Protein AF-A0A182SYS6-F1 (afdb_monomer_lite)

Sequence (156 aa):
IFLILIVVKFGCSVHIVCEVSAVCDIHDIRTSADFFVHRYMPSTVTIAMYQNLDIGFVNVAFFSTIPSYVTTVDIKNSKHIRWLVIPGQSSVSQLNIAHTGLRRIDVEKNSVLAELFVANSNVAQISPTISNLQATRNIGITNCMIESVDMVYTLR

Foldseek 3Di:
DWDWDWDDDPNFIWIWIDDPPLEIETEDAADLVSLVCLVVRDLSHQEYAYAQHNYQEAEPSSQVSHDLSHAEYHHELHANHAEYEQELDHSHQEYAYENYQYAEYAYDANRNHQYAHAYLYAHQEYDLNVLNVPNYPYHHHYNYNHPDYDNDDDDD

Structure (mmCIF, N/CA/C/O backbone):
data_AF-A0A182SYS6-F1
#
_entry.id   AF-A0A182SYS6-F1
#
loop_
_atom_site.group_PDB
_atom_site.id
_atom_site.type_symbol
_atom_site.label_atom_id
_atom_site.label_alt_id
_atom_site.label_comp_id
_atom_site.label_asym_id
_atom_site.label_entity_id
_atom_site.label_seq_id
_atom_site.pdbx_PDB_ins_code
_atom_site.Cartn_x
_atom_site.Cartn_y
_atom_site.Cartn_z
_atom_site.occupancy
_atom_site.B_iso_or_equiv
_atom_site.auth_seq_id
_atom_site.auth_comp_id
_atom_site.auth_asym_id
_atom_site.auth_atom_id
_atom_site.pdbx_PDB_model_num
ATOM 1 N N . ILE A 1 1 ? 16.350 8.012 -18.496 1.00 52.84 1 ILE A N 1
ATOM 2 C CA . ILE A 1 1 ? 16.078 6.655 -19.028 1.00 52.84 1 ILE A CA 1
ATOM 3 C C . ILE A 1 1 ? 14.653 6.330 -18.617 1.00 52.84 1 ILE A C 1
ATOM 5 O O . ILE A 1 1 ? 14.378 6.423 -17.431 1.00 52.84 1 ILE A O 1
ATOM 9 N N . PHE A 1 2 ? 13.762 6.062 -19.571 1.00 55.78 2 PHE A N 1
ATOM 10 C CA . PHE A 1 2 ? 12.417 5.559 -19.284 1.00 55.78 2 PHE A CA 1
ATOM 11 C C . PHE A 1 2 ? 12.462 4.041 -19.414 1.00 55.78 2 PHE A C 1
ATOM 13 O O . PHE A 1 2 ? 12.928 3.535 -20.436 1.00 55.78 2 PHE A O 1
ATOM 20 N N . LEU A 1 3 ? 12.028 3.325 -18.380 1.00 69.81 3 LEU A N 1
ATOM 21 C CA . LEU A 1 3 ? 11.837 1.883 -18.467 1.00 69.81 3 LEU A CA 1
ATOM 22 C C . LEU A 1 3 ? 10.352 1.637 -18.719 1.00 69.81 3 LEU A C 1
ATOM 24 O O . LEU A 1 3 ? 9.537 1.932 -17.852 1.00 69.81 3 LEU A O 1
ATOM 28 N N . ILE A 1 4 ? 10.019 1.125 -19.902 1.00 74.88 4 ILE A N 1
ATOM 29 C CA . ILE A 1 4 ? 8.669 0.675 -20.245 1.00 74.88 4 ILE A CA 1
ATOM 30 C C . ILE A 1 4 ? 8.739 -0.832 -20.427 1.00 74.88 4 ILE A C 1
ATOM 32 O O . ILE A 1 4 ? 9.515 -1.325 -21.249 1.00 74.88 4 ILE A O 1
ATOM 36 N N . LEU A 1 5 ? 7.934 -1.563 -19.664 1.00 75.94 5 LEU A N 1
ATOM 37 C CA . LEU A 1 5 ? 7.845 -3.011 -19.772 1.00 75.94 5 LEU A CA 1
ATOM 38 C C . LEU A 1 5 ? 6.375 -3.417 -19.885 1.00 75.94 5 LEU A C 1
ATOM 40 O O . LEU A 1 5 ? 5.573 -3.171 -18.985 1.00 75.94 5 LEU A O 1
ATOM 44 N N . ILE A 1 6 ? 6.036 -4.041 -21.013 1.00 75.12 6 ILE A N 1
ATOM 45 C CA . ILE A 1 6 ? 4.725 -4.638 -21.271 1.00 75.12 6 ILE A CA 1
ATOM 46 C C . ILE A 1 6 ? 4.916 -6.148 -21.240 1.00 75.12 6 ILE A C 1
ATOM 48 O O . ILE A 1 6 ? 5.658 -6.698 -22.056 1.00 75.12 6 ILE A O 1
ATOM 52 N N . VAL A 1 7 ? 4.246 -6.828 -20.312 1.00 70.19 7 VAL A N 1
ATOM 53 C CA . VAL A 1 7 ? 4.244 -8.294 -20.267 1.00 70.19 7 VAL A CA 1
ATOM 54 C C . VAL A 1 7 ? 2.855 -8.789 -20.613 1.00 70.19 7 VAL A C 1
ATOM 56 O O . VAL A 1 7 ? 1.901 -8.491 -19.903 1.00 70.19 7 VAL A O 1
ATOM 59 N N . VAL A 1 8 ? 2.750 -9.573 -21.686 1.00 65.12 8 VAL A N 1
ATOM 60 C CA . VAL A 1 8 ? 1.493 -10.183 -22.130 1.00 65.12 8 VAL A CA 1
ATOM 61 C C . VAL A 1 8 ? 1.424 -11.622 -21.629 1.00 65.12 8 VAL A C 1
ATOM 63 O O . VAL A 1 8 ? 2.298 -12.436 -21.928 1.00 65.12 8 VAL A O 1
ATOM 66 N N . LYS A 1 9 ? 0.365 -11.954 -20.890 1.00 56.00 9 LYS A N 1
ATOM 67 C CA . LYS A 1 9 ? 0.091 -13.304 -20.397 1.00 56.00 9 LYS A CA 1
ATOM 68 C C . LYS A 1 9 ? -1.397 -13.618 -20.593 1.00 56.00 9 LYS A C 1
ATOM 70 O O . LYS A 1 9 ? -2.255 -12.924 -20.062 1.00 56.00 9 LYS A O 1
ATOM 75 N N . PHE A 1 10 ? -1.708 -14.649 -21.385 1.00 55.75 10 PHE A N 1
ATOM 76 C CA . PHE A 1 10 ? -3.081 -15.137 -21.629 1.00 55.75 10 PHE A CA 1
ATOM 77 C C . PHE A 1 10 ? -4.108 -14.043 -22.006 1.00 55.75 10 PHE A C 1
ATOM 79 O O . PHE A 1 10 ? -5.211 -14.003 -21.469 1.00 55.75 10 PHE A O 1
ATOM 86 N N . GLY A 1 11 ? -3.745 -13.131 -22.915 1.00 59.62 11 GLY A N 1
ATOM 87 C CA . GLY A 1 11 ? -4.649 -12.073 -23.396 1.00 59.62 11 GLY A CA 1
ATOM 88 C C . GLY A 1 11 ? -4.835 -10.885 -22.442 1.00 59.62 11 GLY A C 1
ATOM 89 O O . GLY A 1 11 ? -5.606 -9.980 -22.745 1.00 59.62 11 GLY A O 1
ATOM 90 N N . CYS A 1 12 ? -4.114 -10.859 -21.320 1.00 66.06 12 CYS A N 1
ATOM 91 C CA . CYS A 1 12 ? -4.024 -9.720 -20.410 1.00 66.06 12 CYS A CA 1
ATOM 92 C C . CYS A 1 12 ? -2.583 -9.204 -20.406 1.00 66.06 12 CYS A C 1
ATOM 94 O O . CYS A 1 12 ? -1.644 -9.998 -20.503 1.00 66.06 12 CYS A O 1
ATOM 96 N N . SER A 1 13 ? -2.390 -7.891 -20.301 1.00 82.19 13 SER A N 1
ATOM 97 C CA . SER A 1 13 ? -1.058 -7.303 -20.171 1.00 82.19 13 SER A CA 1
ATOM 98 C C . SER A 1 13 ? -0.941 -6.523 -18.880 1.00 82.19 13 SER A C 1
ATOM 100 O O . SER A 1 13 ? -1.797 -5.690 -18.608 1.00 82.19 13 SER A O 1
ATOM 102 N N . VAL A 1 14 ? 0.134 -6.768 -18.136 1.00 90.44 14 VAL A N 1
ATOM 103 C CA . VAL A 1 14 ? 0.561 -5.894 -17.041 1.00 90.44 14 VAL A CA 1
ATOM 104 C C . VAL A 1 14 ? 1.596 -4.945 -17.616 1.00 90.44 14 VAL A C 1
ATOM 106 O O . VAL A 1 14 ? 2.479 -5.359 -18.378 1.00 90.44 14 VAL A O 1
ATOM 109 N N . HIS A 1 15 ? 1.476 -3.674 -17.267 1.00 90.62 15 HIS A N 1
ATOM 110 C CA . HIS A 1 15 ? 2.328 -2.622 -17.792 1.00 90.62 15 HIS A CA 1
ATOM 111 C C . HIS A 1 15 ? 2.961 -1.846 -16.644 1.00 90.62 15 HIS A C 1
AT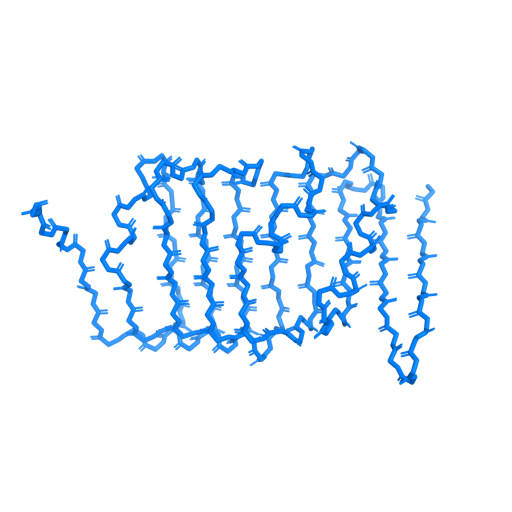OM 113 O O . HIS A 1 15 ? 2.272 -1.470 -15.701 1.00 90.62 15 HIS A O 1
ATOM 119 N N . ILE A 1 16 ? 4.271 -1.625 -16.719 1.00 93.81 16 ILE A N 1
ATOM 120 C CA . ILE A 1 16 ? 5.006 -0.784 -15.775 1.00 93.81 16 ILE A CA 1
ATOM 121 C C . ILE A 1 16 ? 5.825 0.255 -16.535 1.00 93.81 16 ILE A C 1
ATOM 123 O O . ILE A 1 16 ? 6.545 -0.077 -17.483 1.00 93.81 16 ILE A O 1
ATOM 127 N N . VAL A 1 17 ? 5.714 1.506 -16.096 1.00 93.75 17 VAL A N 1
ATOM 128 C CA . VAL A 1 17 ? 6.500 2.642 -16.580 1.00 93.75 17 VAL A CA 1
ATOM 129 C C . VAL A 1 17 ? 7.165 3.286 -15.389 1.00 93.75 17 VAL A C 1
ATOM 131 O O . VAL A 1 17 ? 6.484 3.726 -14.474 1.00 93.75 17 VAL A O 1
ATOM 134 N N . CYS A 1 18 ? 8.489 3.352 -15.401 1.00 93.19 18 CYS A N 1
ATOM 135 C CA . CYS A 1 18 ? 9.233 4.063 -14.373 1.00 93.19 18 CYS A CA 1
ATOM 136 C C . CYS A 1 18 ? 9.872 5.311 -14.971 1.00 93.19 18 CYS A C 1
ATOM 138 O O . CYS A 1 18 ? 10.621 5.241 -15.955 1.00 93.19 18 CYS A O 1
ATOM 140 N N . GLU A 1 19 ? 9.558 6.448 -14.364 1.00 83.69 19 GLU A N 1
ATOM 141 C CA . GLU A 1 19 ? 10.059 7.754 -14.751 1.00 83.69 19 GLU A CA 1
ATOM 142 C C . GLU A 1 19 ? 11.308 8.134 -13.950 1.00 83.69 19 GLU A C 1
ATOM 144 O O . GLU A 1 19 ? 11.640 7.560 -12.912 1.00 83.69 19 GLU A O 1
ATOM 149 N N . VAL A 1 20 ? 12.003 9.172 -14.414 1.00 74.94 20 VAL A N 1
ATOM 150 C CA . VAL A 1 20 ? 13.174 9.731 -13.717 1.00 74.94 20 VAL A CA 1
ATOM 151 C C . VAL A 1 20 ? 12.790 10.417 -12.392 1.00 74.94 20 VAL A C 1
ATOM 153 O O . VAL A 1 20 ? 13.657 10.701 -11.573 1.00 74.94 20 VAL A O 1
ATOM 156 N N . SER A 1 21 ? 11.498 10.663 -12.170 1.00 76.50 21 SER A N 1
ATOM 157 C CA . SER A 1 21 ? 10.899 11.364 -11.027 1.00 76.50 21 SER A CA 1
ATOM 158 C C . SER A 1 21 ? 10.738 10.505 -9.759 1.00 76.50 21 SER A C 1
ATOM 160 O O . SER A 1 21 ? 10.030 10.911 -8.844 1.00 76.50 21 SER A O 1
ATOM 162 N N . ALA A 1 22 ? 11.402 9.343 -9.677 1.00 90.88 22 ALA A N 1
ATOM 163 C CA . ALA A 1 22 ? 11.272 8.366 -8.582 1.00 90.88 22 ALA A CA 1
ATOM 164 C C . ALA A 1 22 ? 9.874 7.722 -8.460 1.00 90.88 22 ALA A C 1
ATOM 166 O O . ALA A 1 22 ? 9.520 7.181 -7.409 1.00 90.88 22 ALA A O 1
ATOM 167 N N . VAL A 1 23 ? 9.106 7.732 -9.552 1.00 94.88 23 VAL A N 1
ATOM 168 C CA . VAL A 1 23 ? 7.766 7.144 -9.644 1.00 94.88 23 VAL A CA 1
ATOM 169 C C . VAL A 1 23 ? 7.776 5.970 -10.619 1.00 94.88 23 VAL A C 1
ATOM 171 O O . VAL A 1 23 ? 8.384 6.052 -11.689 1.00 94.88 23 VAL A O 1
ATOM 174 N N . CYS A 1 24 ? 7.080 4.891 -10.264 1.00 96.75 24 CYS A N 1
ATOM 175 C CA . CYS A 1 24 ? 6.638 3.891 -11.231 1.00 96.75 24 CYS A CA 1
ATOM 176 C C . CYS A 1 24 ? 5.115 3.834 -11.277 1.00 96.75 24 CYS A C 1
ATOM 178 O O . CYS A 1 24 ? 4.482 3.595 -10.249 1.00 96.75 24 CYS A O 1
ATOM 180 N N . ASP A 1 25 ? 4.552 3.963 -12.471 1.00 96.12 25 ASP A N 1
ATOM 181 C CA . ASP A 1 25 ? 3.157 3.672 -12.768 1.00 96.12 25 ASP A CA 1
ATOM 182 C C . ASP A 1 25 ? 3.014 2.201 -13.165 1.00 96.12 25 ASP A C 1
ATOM 184 O O . ASP A 1 25 ? 3.684 1.715 -14.078 1.00 96.12 25 ASP A O 1
ATOM 188 N N . ILE A 1 26 ? 2.144 1.477 -12.465 1.00 96.50 26 ILE A N 1
ATOM 189 C CA . ILE A 1 26 ? 1.875 0.053 -12.651 1.00 96.50 26 ILE A CA 1
ATOM 190 C C . ILE A 1 26 ? 0.398 -0.124 -12.973 1.00 96.50 26 ILE A C 1
ATOM 192 O O . ILE A 1 26 ? -0.471 0.245 -12.189 1.00 96.50 26 ILE A O 1
ATOM 196 N N . HIS A 1 27 ? 0.107 -0.721 -14.119 1.00 96.25 27 HIS A N 1
ATOM 197 C CA . HIS A 1 27 ? -1.240 -0.879 -14.641 1.00 96.25 27 HIS A CA 1
ATOM 198 C C . HIS A 1 27 ? -1.636 -2.349 -14.735 1.00 96.25 27 HIS A C 1
ATOM 200 O O . HIS A 1 27 ? -0.819 -3.206 -15.083 1.00 96.25 27 HIS A O 1
ATOM 206 N N . ASP A 1 28 ? -2.923 -2.603 -14.497 1.00 95.25 28 ASP A N 1
ATOM 207 C CA . ASP A 1 28 ? -3.614 -3.832 -14.896 1.00 95.25 28 ASP A CA 1
ATOM 208 C C . ASP A 1 28 ? -3.100 -5.118 -14.220 1.00 95.25 28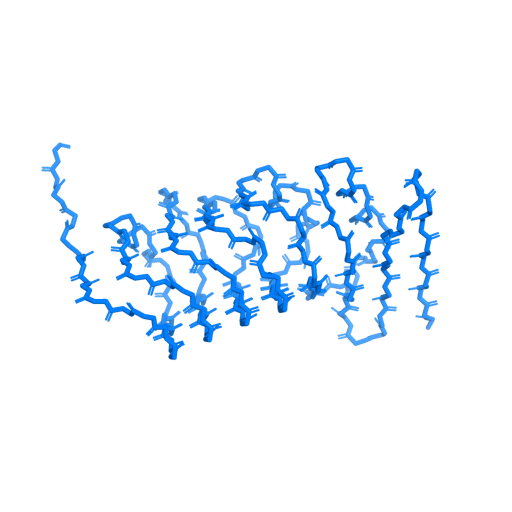 ASP A C 1
ATOM 210 O O . ASP A 1 28 ? -3.207 -6.207 -14.786 1.00 95.25 28 ASP A O 1
ATOM 214 N N . ILE A 1 29 ? -2.576 -5.021 -12.992 1.00 93.81 29 ILE A N 1
ATOM 215 C CA . ILE A 1 29 ? -2.320 -6.193 -12.137 1.00 93.81 29 ILE A CA 1
ATOM 216 C C . ILE A 1 29 ? -3.661 -6.857 -11.797 1.00 93.81 29 ILE A C 1
ATOM 218 O O . ILE A 1 29 ? -4.552 -6.198 -11.260 1.00 93.81 29 ILE A O 1
ATOM 222 N N . ARG A 1 30 ? -3.794 -8.167 -12.047 1.00 92.94 30 ARG A N 1
ATOM 223 C CA . ARG A 1 30 ? -5.051 -8.916 -11.828 1.00 92.94 30 ARG A CA 1
ATOM 224 C C . ARG A 1 30 ? -4.913 -10.094 -10.881 1.00 92.94 30 ARG A C 1
ATOM 226 O O . ARG A 1 30 ? -5.892 -10.598 -10.342 1.00 92.94 30 ARG A O 1
ATOM 233 N N . THR A 1 31 ? -3.697 -10.590 -10.703 1.00 92.44 31 THR A N 1
ATOM 234 C CA . THR A 1 31 ? -3.417 -11.743 -9.849 1.00 92.44 31 THR A CA 1
ATOM 235 C C . THR A 1 31 ? -2.111 -11.539 -9.098 1.00 92.44 31 THR A C 1
ATOM 237 O O . THR A 1 31 ? -1.260 -10.752 -9.503 1.00 92.44 31 THR A O 1
ATOM 240 N N . SER A 1 32 ? -1.892 -12.301 -8.028 1.00 91.81 32 SER A N 1
ATOM 241 C CA . SER A 1 32 ? -0.598 -12.296 -7.334 1.00 91.81 32 SER A CA 1
ATOM 242 C C . SER A 1 32 ? 0.565 -12.748 -8.223 1.00 91.81 32 SER A C 1
ATOM 244 O O . SER A 1 32 ? 1.710 -12.377 -7.974 1.00 91.81 32 SER A O 1
ATOM 246 N N . ALA A 1 33 ? 0.287 -13.502 -9.293 1.00 91.25 33 ALA A N 1
ATOM 247 C CA . ALA A 1 33 ? 1.295 -13.883 -10.272 1.00 91.25 33 ALA A CA 1
ATOM 248 C C . ALA A 1 33 ? 1.849 -12.684 -11.052 1.00 91.25 33 ALA A C 1
ATOM 250 O O . ALA A 1 33 ? 2.916 -12.832 -11.638 1.00 91.25 33 ALA A O 1
ATOM 251 N N . ASP A 1 34 ? 1.161 -11.537 -11.047 1.00 93.38 34 ASP A N 1
ATOM 252 C CA . ASP A 1 34 ? 1.567 -10.300 -11.719 1.00 93.38 34 ASP A CA 1
ATOM 253 C C . ASP A 1 34 ? 2.518 -9.447 -10.869 1.00 93.38 34 ASP A C 1
ATOM 255 O O . ASP A 1 34 ? 3.216 -8.587 -11.399 1.00 93.38 34 ASP A O 1
ATOM 259 N N . PHE A 1 35 ? 2.643 -9.729 -9.566 1.00 93.38 35 PHE A N 1
ATOM 260 C CA . PHE A 1 35 ? 3.531 -8.989 -8.655 1.00 93.38 35 PHE A CA 1
ATOM 261 C C . PHE A 1 35 ? 5.019 -9.132 -9.013 1.00 93.38 35 PHE A C 1
ATOM 263 O O . PHE A 1 35 ? 5.861 -8.396 -8.502 1.00 93.38 35 PHE A O 1
ATOM 270 N N . PHE A 1 36 ? 5.366 -10.036 -9.939 1.00 91.25 36 PHE A N 1
ATOM 271 C CA . PHE A 1 36 ? 6.715 -10.123 -10.497 1.00 91.25 36 PHE A CA 1
ATOM 272 C C . PHE A 1 36 ? 7.191 -8.795 -11.102 1.00 91.25 36 PHE A C 1
ATOM 274 O O . PHE A 1 36 ? 8.400 -8.602 -11.198 1.00 91.25 36 PHE A O 1
ATOM 281 N N . VAL A 1 37 ? 6.289 -7.889 -11.507 1.00 92.88 37 VAL A N 1
ATOM 282 C CA . VAL A 1 37 ? 6.672 -6.595 -12.092 1.00 92.88 37 VAL A CA 1
ATOM 283 C C . VAL A 1 37 ? 7.487 -5.718 -11.142 1.00 92.88 37 VAL A C 1
ATOM 285 O O . VAL A 1 37 ? 8.316 -4.934 -11.598 1.00 92.88 37 VAL A O 1
ATOM 288 N N . HIS A 1 38 ? 7.349 -5.911 -9.828 1.00 94.06 38 HIS A N 1
ATOM 289 C CA . HIS A 1 38 ? 8.099 -5.164 -8.817 1.00 94.06 38 HIS A CA 1
ATOM 290 C C . HIS A 1 38 ? 9.616 -5.384 -8.909 1.00 94.06 38 HIS A C 1
ATOM 292 O O . HIS A 1 38 ? 10.388 -4.504 -8.542 1.00 94.06 38 HIS A O 1
ATOM 298 N N . ARG A 1 39 ? 10.071 -6.509 -9.483 1.00 93.06 39 ARG A N 1
ATOM 299 C CA . ARG A 1 39 ? 11.507 -6.774 -9.698 1.00 93.06 39 ARG A CA 1
ATOM 300 C C . ARG A 1 39 ? 12.157 -5.849 -10.730 1.00 93.06 39 ARG A C 1
ATOM 302 O O . ARG A 1 39 ? 13.378 -5.830 -10.834 1.00 93.06 39 ARG A O 1
ATOM 309 N N . TYR A 1 40 ? 11.350 -5.143 -11.522 1.00 92.19 40 TYR A N 1
ATOM 310 C CA . TYR A 1 40 ? 11.824 -4.200 -12.533 1.00 92.19 40 TYR A CA 1
ATOM 311 C C . TYR A 1 40 ? 11.827 -2.753 -12.042 1.00 92.19 40 TYR A C 1
ATOM 313 O O . TYR A 1 40 ? 12.267 -1.879 -12.784 1.00 92.19 40 TYR A O 1
ATOM 321 N N . MET A 1 41 ? 11.362 -2.492 -10.817 1.00 93.38 41 MET A N 1
ATOM 322 C CA . MET A 1 41 ? 11.450 -1.167 -10.211 1.00 93.38 41 MET A CA 1
ATOM 323 C C . MET A 1 41 ? 12.926 -0.821 -9.965 1.00 93.38 41 MET A C 1
ATOM 325 O O . MET A 1 41 ? 13.644 -1.597 -9.327 1.00 93.38 41 MET A O 1
ATOM 329 N N . PRO A 1 42 ? 13.420 0.319 -10.473 1.00 93.19 42 PRO A N 1
ATOM 330 C CA . PRO A 1 42 ? 14.739 0.813 -10.103 1.00 93.19 42 PRO A CA 1
ATOM 331 C C . PRO A 1 42 ? 14.801 1.167 -8.613 1.00 93.19 42 PRO A C 1
ATOM 333 O O . PRO A 1 42 ? 13.841 1.687 -8.053 1.00 93.19 42 PRO A O 1
ATOM 336 N N . SER A 1 43 ? 15.967 0.998 -7.984 1.00 93.69 43 SER A N 1
ATOM 337 C CA . SER A 1 43 ? 16.180 1.349 -6.567 1.00 93.69 43 SER A CA 1
ATOM 338 C C . SER A 1 43 ? 16.068 2.845 -6.253 1.00 93.69 43 SER A C 1
ATOM 340 O O . SER A 1 43 ? 16.127 3.235 -5.093 1.00 93.69 43 SER A O 1
ATOM 342 N N . THR A 1 44 ? 15.962 3.691 -7.278 1.00 92.75 44 THR A N 1
ATOM 343 C CA . THR A 1 44 ? 15.734 5.135 -7.150 1.00 92.75 44 THR A CA 1
ATOM 344 C C . THR A 1 44 ? 14.260 5.492 -6.973 1.00 92.75 44 THR A C 1
ATOM 346 O O . THR A 1 44 ? 13.952 6.653 -6.735 1.00 92.75 44 THR A O 1
ATOM 349 N N . VAL A 1 45 ? 13.347 4.535 -7.148 1.00 95.00 45 VAL A N 1
ATOM 350 C CA . VAL A 1 45 ? 11.901 4.743 -7.019 1.00 95.00 45 VAL A CA 1
ATOM 351 C C . VAL A 1 45 ? 11.527 4.811 -5.551 1.00 95.00 45 VAL A C 1
ATOM 353 O O . VAL A 1 45 ? 11.960 3.982 -4.764 1.00 95.00 45 VAL A O 1
ATOM 356 N N . THR A 1 46 ? 10.677 5.758 -5.187 1.00 96.69 46 THR A N 1
ATOM 357 C CA . THR A 1 46 ? 10.115 5.864 -3.834 1.00 96.69 46 THR A CA 1
ATOM 358 C C . THR A 1 46 ? 8.591 5.791 -3.839 1.00 96.69 46 THR A C 1
ATOM 360 O O . THR A 1 46 ? 7.993 5.522 -2.796 1.00 96.69 46 THR A O 1
ATOM 363 N N . ILE A 1 47 ? 7.967 5.967 -5.011 1.00 97.50 47 ILE A N 1
ATOM 364 C CA . ILE A 1 47 ? 6.517 6.003 -5.196 1.00 97.50 47 ILE A CA 1
ATOM 365 C C . ILE A 1 47 ? 6.089 4.927 -6.200 1.00 97.50 47 ILE A C 1
ATOM 367 O O . ILE A 1 47 ? 6.530 4.923 -7.350 1.00 97.50 47 ILE A O 1
ATOM 371 N N . ALA A 1 48 ? 5.191 4.039 -5.779 1.00 97.75 48 ALA A N 1
ATOM 372 C CA . ALA A 1 48 ? 4.532 3.076 -6.658 1.00 97.75 48 ALA A CA 1
ATOM 373 C C . ALA A 1 48 ? 3.062 3.469 -6.863 1.00 97.75 48 ALA A C 1
ATOM 375 O O . ALA A 1 48 ? 2.278 3.478 -5.913 1.00 97.75 48 ALA A O 1
ATOM 376 N N . MET A 1 49 ? 2.695 3.789 -8.104 1.00 97.88 49 MET A N 1
ATOM 377 C CA . MET A 1 49 ? 1.355 4.204 -8.511 1.00 97.88 49 MET A CA 1
ATOM 378 C C . MET A 1 49 ? 0.631 3.067 -9.234 1.00 97.88 49 MET A C 1
ATOM 380 O O . MET A 1 49 ? 0.849 2.815 -10.411 1.00 97.88 49 MET A O 1
ATOM 384 N N . TYR A 1 50 ? -0.266 2.382 -8.537 1.00 98.12 50 TYR A N 1
ATOM 385 C CA . TYR A 1 50 ? -1.092 1.314 -9.084 1.00 98.12 50 TYR A CA 1
ATOM 386 C C . TYR A 1 50 ? -2.373 1.872 -9.704 1.00 98.12 50 TYR A C 1
ATOM 388 O O . TYR A 1 50 ? -3.142 2.583 -9.053 1.00 98.12 50 TYR A O 1
ATOM 396 N N . GLN A 1 51 ? -2.633 1.501 -10.951 1.00 97.75 51 GLN A N 1
ATOM 397 C CA . GLN A 1 51 ? -3.805 1.879 -11.731 1.00 97.75 51 GLN A CA 1
ATOM 398 C C . GLN A 1 51 ? -4.543 0.626 -12.192 1.00 97.75 51 GLN A C 1
ATOM 400 O O . GLN A 1 51 ? -3.931 -0.331 -12.665 1.00 97.75 51 GLN A O 1
ATOM 405 N N . ASN A 1 52 ? -5.873 0.647 -12.085 1.00 96.19 52 ASN A N 1
ATOM 406 C CA . ASN A 1 52 ? -6.724 -0.476 -12.484 1.00 96.19 52 ASN A CA 1
ATOM 407 C C . ASN A 1 52 ? -6.290 -1.817 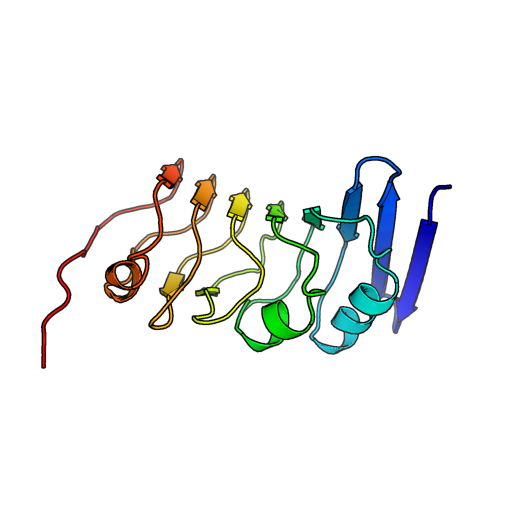-11.854 1.00 96.19 52 ASN A C 1
ATOM 409 O O . ASN A 1 52 ? -6.181 -2.841 -12.526 1.00 96.19 52 ASN A O 1
ATOM 413 N N . LEU A 1 53 ? -6.012 -1.800 -10.548 1.00 95.69 53 LEU A N 1
ATOM 414 C CA . LEU A 1 53 ? -5.706 -3.003 -9.790 1.00 95.69 53 LEU A CA 1
ATOM 415 C C . LEU A 1 53 ? -6.974 -3.865 -9.688 1.00 95.69 53 LEU A C 1
ATOM 417 O O . LEU A 1 53 ? -7.951 -3.505 -9.021 1.00 95.69 53 LEU A O 1
ATOM 421 N N . ASP A 1 54 ? -6.948 -5.009 -10.362 1.00 94.44 54 ASP A N 1
ATOM 422 C CA . ASP A 1 54 ? -8.063 -5.942 -10.507 1.00 94.44 54 ASP A CA 1
ATOM 423 C C . ASP A 1 54 ? -7.929 -7.119 -9.527 1.00 94.44 54 ASP A C 1
ATOM 425 O O . ASP A 1 54 ? -7.995 -8.291 -9.891 1.00 94.44 54 ASP A O 1
ATOM 429 N N . ILE A 1 55 ? -7.686 -6.799 -8.252 1.00 94.25 55 ILE A N 1
ATOM 430 C CA . ILE A 1 55 ? -7.702 -7.773 -7.154 1.00 94.25 55 ILE A CA 1
ATOM 431 C C . ILE A 1 55 ? -8.709 -7.335 -6.096 1.00 94.25 55 ILE A C 1
ATOM 433 O O . ILE A 1 55 ? -8.772 -6.168 -5.714 1.00 94.25 55 ILE A O 1
ATOM 437 N N . GLY A 1 56 ? -9.504 -8.281 -5.595 1.00 96.25 56 GLY A N 1
ATOM 438 C CA . GLY A 1 56 ? -10.526 -7.995 -4.582 1.00 96.25 56 GLY A CA 1
ATOM 439 C C . GLY A 1 56 ? -9.960 -7.704 -3.190 1.00 96.25 56 GLY A C 1
ATOM 440 O O . GLY A 1 56 ? -10.572 -6.963 -2.414 1.00 96.25 56 GLY A O 1
ATOM 441 N N . PHE A 1 57 ? -8.796 -8.279 -2.884 1.00 96.62 57 PHE A N 1
ATOM 442 C CA . PHE A 1 57 ? -8.177 -8.252 -1.565 1.00 96.62 57 PHE A CA 1
ATOM 443 C C . PHE A 1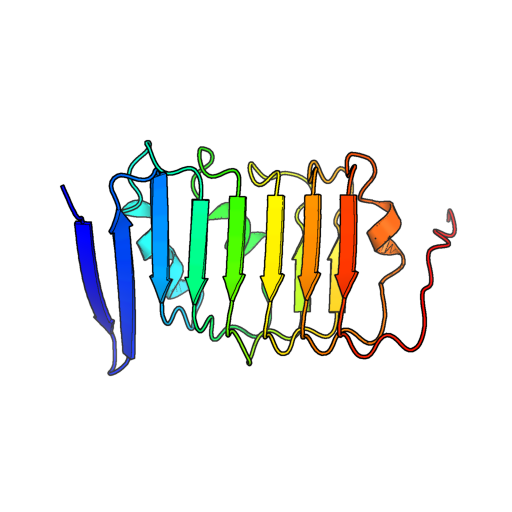 57 ? -6.708 -7.833 -1.665 1.00 96.62 57 PHE A C 1
ATOM 445 O O . PHE A 1 57 ? -5.886 -8.562 -2.217 1.00 96.62 57 PHE A O 1
ATOM 452 N N . VAL A 1 58 ? -6.395 -6.657 -1.121 1.00 97.00 58 VAL A N 1
ATOM 453 C CA . VAL A 1 58 ? -5.033 -6.125 -0.997 1.00 97.00 58 VAL A CA 1
ATOM 454 C C . VAL A 1 58 ? -4.569 -6.379 0.433 1.00 97.00 58 VAL A C 1
ATOM 456 O O . VAL A 1 58 ? -5.208 -5.920 1.377 1.00 97.00 58 VAL A O 1
ATOM 459 N N . ASN A 1 59 ? -3.492 -7.136 0.619 1.00 95.38 59 ASN A N 1
ATOM 460 C CA . ASN A 1 59 ? -3.073 -7.606 1.940 1.00 95.38 59 ASN A CA 1
ATOM 461 C C . ASN A 1 59 ? -1.549 -7.642 2.092 1.00 95.38 59 ASN A C 1
ATOM 463 O O . ASN A 1 59 ? -0.812 -7.215 1.205 1.00 95.38 59 ASN A O 1
ATOM 467 N N . VAL A 1 60 ? -1.075 -8.213 3.200 1.00 94.38 60 VAL A N 1
ATOM 468 C CA . VAL A 1 60 ? 0.354 -8.369 3.506 1.00 94.38 60 VAL A CA 1
ATOM 469 C C . VAL A 1 60 ? 1.140 -8.995 2.352 1.00 94.38 60 VAL A C 1
ATOM 471 O O . VAL A 1 60 ? 2.229 -8.520 2.056 1.00 94.38 60 VAL A O 1
ATOM 474 N N . ALA A 1 61 ? 0.588 -9.996 1.655 1.00 94.31 61 ALA A N 1
ATOM 475 C CA . ALA A 1 61 ? 1.272 -10.647 0.537 1.00 94.31 61 ALA A CA 1
ATOM 476 C C . ALA A 1 61 ? 1.469 -9.710 -0.665 1.00 94.31 61 ALA A C 1
ATOM 478 O O . ALA A 1 61 ? 2.450 -9.844 -1.388 1.00 94.31 61 ALA A O 1
ATOM 479 N N . PHE A 1 62 ? 0.565 -8.750 -0.881 1.00 95.94 62 PHE A N 1
ATOM 480 C CA . PHE A 1 62 ? 0.782 -7.683 -1.857 1.00 95.94 62 PHE A CA 1
ATOM 481 C C . PHE A 1 62 ? 1.920 -6.766 -1.390 1.00 95.94 62 PHE A C 1
ATOM 483 O O . PHE A 1 62 ? 2.919 -6.621 -2.094 1.00 95.94 62 PHE A O 1
ATOM 490 N N . PHE A 1 63 ? 1.823 -6.224 -0.173 1.00 96.50 63 PHE A N 1
ATOM 491 C CA . PHE A 1 63 ? 2.813 -5.278 0.353 1.00 96.50 63 PHE A CA 1
ATOM 492 C C . PHE A 1 63 ? 4.218 -5.875 0.491 1.00 96.50 63 PHE A C 1
ATOM 494 O O . PHE A 1 63 ? 5.194 -5.172 0.256 1.00 96.50 63 PHE A O 1
ATOM 501 N N . SER A 1 64 ? 4.346 -7.167 0.803 1.00 95.06 64 SER A N 1
ATOM 502 C CA . SER A 1 64 ? 5.642 -7.845 0.939 1.00 95.06 64 SER A CA 1
ATOM 503 C C . SER A 1 64 ? 6.397 -7.997 -0.381 1.00 95.06 64 SER A C 1
ATOM 505 O O . SER A 1 64 ? 7.582 -8.313 -0.374 1.00 95.06 64 SER A O 1
ATOM 507 N N . THR A 1 65 ? 5.717 -7.828 -1.519 1.00 95.88 65 THR A N 1
ATOM 508 C CA . THR A 1 65 ? 6.368 -7.851 -2.838 1.00 95.88 65 THR A CA 1
ATOM 509 C C . THR A 1 65 ? 6.864 -6.482 -3.281 1.00 95.88 65 THR A C 1
ATOM 511 O O . THR A 1 65 ? 7.599 -6.403 -4.264 1.00 95.88 65 THR A O 1
ATOM 514 N N . ILE A 1 66 ? 6.465 -5.414 -2.586 1.00 96.31 66 ILE A N 1
ATOM 515 C CA . ILE A 1 66 ? 6.898 -4.055 -2.892 1.00 96.31 66 ILE A CA 1
ATOM 516 C C . ILE A 1 66 ? 8.332 -3.888 -2.371 1.00 96.31 66 ILE A C 1
ATOM 518 O O . ILE A 1 66 ? 8.602 -4.245 -1.220 1.00 96.31 66 ILE A O 1
ATOM 522 N N . PRO A 1 67 ? 9.273 -3.366 -3.179 1.00 96.19 67 PRO A N 1
ATOM 523 C CA . PRO A 1 67 ? 10.646 -3.192 -2.734 1.00 96.19 67 PRO A CA 1
ATOM 524 C C . PRO A 1 67 ? 10.741 -2.252 -1.529 1.00 96.19 67 PRO A C 1
ATOM 526 O O . PRO A 1 67 ? 10.065 -1.228 -1.473 1.00 96.19 67 PRO A O 1
ATOM 529 N N . SER A 1 68 ? 11.640 -2.556 -0.593 1.00 96.12 68 SER A N 1
ATOM 530 C CA . SER A 1 68 ? 11.744 -1.848 0.692 1.00 96.12 68 SER A CA 1
ATOM 531 C C . SER A 1 68 ? 12.162 -0.376 0.594 1.00 96.12 68 SER A C 1
ATOM 533 O O . SER A 1 68 ? 12.095 0.341 1.586 1.00 96.12 68 SER A O 1
ATOM 535 N N . TYR A 1 69 ? 12.648 0.070 -0.565 1.00 95.75 69 TYR A N 1
ATOM 536 C CA . TYR A 1 69 ? 12.973 1.475 -0.828 1.00 95.75 69 TYR A CA 1
ATOM 537 C C . TYR A 1 69 ? 11.747 2.303 -1.259 1.00 95.75 69 TYR A C 1
ATOM 539 O O . TYR A 1 69 ? 11.816 3.529 -1.274 1.00 95.75 69 TYR A O 1
ATOM 547 N N . VAL A 1 70 ? 10.619 1.655 -1.577 1.00 97.38 70 VAL A N 1
ATOM 548 C CA . VAL A 1 70 ? 9.346 2.328 -1.852 1.00 97.38 70 VAL A CA 1
ATOM 549 C C . VAL A 1 70 ? 8.666 2.656 -0.527 1.00 97.38 70 VAL A C 1
ATOM 551 O O . VAL A 1 70 ? 8.396 1.770 0.290 1.00 97.38 70 VAL A O 1
ATOM 554 N N . THR A 1 71 ? 8.376 3.939 -0.334 1.00 97.38 71 THR A N 1
ATOM 555 C CA . THR A 1 71 ? 7.784 4.487 0.893 1.00 97.38 71 THR A CA 1
ATOM 556 C C . THR A 1 71 ? 6.354 4.970 0.685 1.00 97.38 71 THR A C 1
ATOM 558 O O . THR A 1 71 ? 5.591 5.047 1.648 1.00 97.38 71 THR A O 1
ATOM 561 N N . THR A 1 72 ? 5.971 5.263 -0.560 1.00 98.06 72 THR A N 1
ATOM 562 C CA . THR A 1 72 ? 4.636 5.752 -0.911 1.00 98.06 72 THR A CA 1
ATOM 563 C C . THR A 1 72 ? 3.965 4.801 -1.889 1.00 98.06 72 THR A C 1
ATOM 565 O O . THR A 1 72 ? 4.528 4.446 -2.926 1.00 98.06 72 THR A O 1
ATOM 568 N N . VAL A 1 73 ? 2.740 4.399 -1.561 1.00 98.50 73 VAL A N 1
ATOM 569 C CA . VAL A 1 73 ? 1.893 3.580 -2.426 1.00 98.50 73 VAL A CA 1
ATOM 570 C C . VAL A 1 73 ? 0.612 4.338 -2.730 1.00 98.50 73 VAL A C 1
ATOM 572 O O . VAL A 1 73 ? -0.161 4.672 -1.834 1.00 98.50 73 VAL A O 1
ATOM 575 N N . ASP A 1 74 ? 0.375 4.550 -4.015 1.00 98.56 74 ASP A N 1
ATOM 576 C CA . ASP A 1 74 ? -0.843 5.134 -4.551 1.00 98.56 74 ASP A CA 1
ATOM 577 C C . ASP A 1 74 ? -1.639 4.035 -5.252 1.00 98.56 74 ASP A C 1
ATOM 579 O O . ASP A 1 74 ? -1.126 3.380 -6.150 1.00 98.56 74 ASP A O 1
ATOM 583 N N . ILE A 1 75 ? -2.903 3.839 -4.889 1.00 98.56 75 ILE A N 1
ATOM 584 C CA . ILE A 1 75 ? -3.808 2.900 -5.557 1.00 98.56 75 ILE A CA 1
ATOM 585 C C . ILE A 1 75 ? -5.000 3.682 -6.089 1.00 98.56 75 ILE A C 1
ATOM 587 O O . ILE A 1 75 ? -5.828 4.189 -5.329 1.00 98.56 75 ILE A O 1
ATOM 591 N N . LYS A 1 76 ? -5.090 3.796 -7.411 1.00 98.25 76 LYS A N 1
ATOM 592 C CA . LYS A 1 76 ? -6.055 4.653 -8.101 1.00 98.25 76 LYS A CA 1
ATOM 593 C C . LYS A 1 76 ? -6.894 3.853 -9.090 1.00 98.25 76 LYS A C 1
ATOM 595 O O . LYS A 1 76 ? -6.470 2.819 -9.607 1.00 98.25 76 LYS A O 1
ATOM 600 N N . ASN A 1 77 ? -8.121 4.313 -9.330 1.00 98.19 77 ASN A N 1
ATOM 601 C CA . ASN A 1 77 ? -9.013 3.789 -10.374 1.00 98.19 77 ASN A CA 1
ATOM 602 C C . ASN A 1 77 ? -9.203 2.258 -10.336 1.00 98.19 77 ASN A C 1
ATOM 604 O O . ASN A 1 77 ? -9.336 1.605 -11.366 1.00 98.19 77 ASN A O 1
ATOM 608 N N . SER A 1 78 ? -9.198 1.674 -9.138 1.00 97.75 78 SER A N 1
ATOM 609 C CA . SER A 1 78 ? -9.150 0.224 -8.925 1.00 97.75 78 SER A CA 1
ATOM 610 C C . SER A 1 78 ? -10.495 -0.277 -8.401 1.00 97.75 78 SER A C 1
ATOM 612 O O . SER A 1 78 ? -10.705 -0.496 -7.203 1.00 97.75 78 SER A O 1
ATOM 614 N N . LYS A 1 79 ? -11.473 -0.382 -9.308 1.00 96.94 79 LYS A N 1
ATOM 615 C CA . LYS A 1 79 ? -12.890 -0.587 -8.956 1.00 96.94 79 LYS A CA 1
ATOM 616 C C . LYS A 1 79 ? -13.201 -1.945 -8.337 1.00 96.94 79 LYS A C 1
ATOM 618 O O . LYS A 1 79 ? -14.279 -2.080 -7.758 1.00 96.94 79 LYS A O 1
ATOM 623 N N . HIS A 1 80 ? -12.326 -2.941 -8.448 1.00 96.44 80 HIS A N 1
ATOM 624 C CA . HIS A 1 80 ? -12.571 -4.288 -7.924 1.00 96.44 80 HIS A CA 1
ATOM 625 C C . HIS A 1 80 ? -11.994 -4.539 -6.535 1.00 96.44 80 HIS A C 1
ATOM 627 O O . HIS A 1 80 ? -12.444 -5.476 -5.882 1.00 96.44 80 HIS A O 1
ATOM 633 N N . ILE A 1 81 ? -11.139 -3.653 -6.018 1.00 96.94 81 ILE A N 1
ATOM 634 C CA . ILE A 1 81 ? -10.709 -3.708 -4.618 1.00 96.94 81 ILE A CA 1
ATOM 635 C C . ILE A 1 81 ? -11.938 -3.615 -3.717 1.00 96.94 81 ILE A C 1
ATOM 637 O O . ILE A 1 81 ? -12.797 -2.755 -3.911 1.00 96.94 81 ILE A O 1
ATOM 641 N N . ARG A 1 82 ? -12.054 -4.520 -2.746 1.00 96.50 82 ARG A N 1
ATOM 642 C CA . ARG A 1 82 ? -13.135 -4.542 -1.746 1.00 96.50 82 ARG A CA 1
ATOM 643 C C . ARG A 1 82 ? -12.585 -4.450 -0.334 1.00 96.50 82 ARG A C 1
ATOM 645 O O . ARG A 1 82 ? -13.218 -3.820 0.512 1.00 96.50 82 ARG A O 1
ATOM 652 N N . TRP A 1 83 ? -11.419 -5.041 -0.099 1.00 96.00 83 TRP A N 1
ATOM 653 C CA . TRP A 1 83 ? -10.810 -5.132 1.217 1.00 96.00 83 TRP A CA 1
ATOM 654 C C . TRP A 1 83 ? -9.317 -4.831 1.142 1.00 96.00 83 TRP A C 1
ATOM 656 O O . TRP A 1 83 ? -8.609 -5.356 0.281 1.00 96.00 83 TRP A O 1
ATOM 666 N N . LEU A 1 84 ? -8.866 -3.985 2.060 1.00 96.31 84 LEU A N 1
ATOM 667 C CA . LEU A 1 84 ? -7.473 -3.661 2.301 1.00 96.31 84 LEU A CA 1
ATOM 668 C C . LEU A 1 84 ? -7.083 -4.063 3.728 1.00 96.31 84 LEU A C 1
ATOM 670 O O . LEU A 1 84 ? -7.774 -3.695 4.678 1.00 96.31 84 LEU A O 1
ATOM 674 N N . VAL A 1 85 ? -5.958 -4.759 3.866 1.00 96.25 85 VAL A N 1
ATOM 675 C CA . VAL A 1 85 ? -5.264 -4.969 5.142 1.00 96.25 85 VAL A CA 1
ATOM 676 C C . VAL A 1 85 ? -3.931 -4.237 5.093 1.00 96.25 85 VAL A C 1
ATOM 678 O O . VAL A 1 85 ? -3.068 -4.572 4.280 1.00 96.25 85 VAL A O 1
ATOM 681 N N . ILE A 1 86 ? -3.777 -3.243 5.964 1.00 95.88 86 ILE A N 1
ATOM 682 C CA . ILE A 1 86 ? -2.533 -2.496 6.142 1.00 95.88 86 ILE A CA 1
ATOM 683 C C . ILE A 1 86 ? -1.603 -3.334 7.035 1.00 95.88 86 ILE A C 1
ATOM 685 O O . ILE A 1 86 ? -1.988 -3.644 8.167 1.00 95.88 86 ILE A O 1
ATOM 689 N N . PRO A 1 87 ? -0.414 -3.725 6.545 1.00 95.69 87 PRO A N 1
ATOM 690 C CA . PRO A 1 87 ? 0.503 -4.589 7.279 1.00 95.69 87 PRO A CA 1
ATOM 691 C C . PRO A 1 87 ? 1.115 -3.876 8.485 1.00 95.69 87 PRO A C 1
ATOM 693 O O . PRO A 1 87 ? 1.345 -2.666 8.460 1.00 95.69 87 PRO A O 1
ATOM 696 N N . GLY A 1 88 ? 1.449 -4.648 9.519 1.00 92.56 88 GLY A N 1
ATOM 697 C CA . GLY A 1 88 ? 2.117 -4.121 10.710 1.00 92.56 88 GLY A CA 1
ATOM 698 C C . GLY A 1 88 ? 3.557 -3.693 10.422 1.00 92.56 88 GLY A C 1
ATOM 699 O O . GLY A 1 88 ? 4.028 -2.669 10.900 1.00 92.56 88 GLY A O 1
ATOM 700 N N . GLN A 1 89 ? 4.260 -4.459 9.589 1.00 86.88 89 GLN A N 1
ATOM 701 C CA . GLN A 1 89 ? 5.643 -4.191 9.201 1.00 86.88 89 GLN A CA 1
ATOM 702 C C . GLN A 1 89 ? 5.725 -4.028 7.685 1.00 86.88 89 GLN A C 1
ATOM 704 O O . GLN A 1 89 ? 5.527 -4.977 6.931 1.00 86.88 89 GLN A O 1
ATOM 709 N N . SER A 1 90 ? 6.008 -2.808 7.237 1.00 90.06 90 SER A N 1
ATOM 710 C CA . SER A 1 90 ? 6.208 -2.468 5.829 1.00 90.06 90 SER A CA 1
ATOM 711 C C . SER A 1 90 ? 7.128 -1.256 5.715 1.00 90.06 90 SER A C 1
ATOM 713 O O . SER A 1 90 ? 7.243 -0.477 6.656 1.00 90.06 90 SER A O 1
ATOM 715 N N . SER A 1 91 ? 7.782 -1.091 4.565 1.00 93.00 91 SER A N 1
ATOM 716 C CA . SER A 1 91 ? 8.499 0.145 4.229 1.00 93.00 91 SER A CA 1
ATOM 717 C C . SER A 1 91 ? 7.559 1.293 3.854 1.00 93.00 91 SER A C 1
ATOM 719 O O . SER A 1 91 ? 7.986 2.444 3.798 1.00 93.00 91 SER A O 1
ATOM 721 N N . VAL A 1 92 ? 6.284 0.991 3.589 1.00 96.50 92 VAL A N 1
ATOM 722 C CA . VAL A 1 92 ? 5.286 1.967 3.159 1.00 96.50 92 VAL A CA 1
ATOM 723 C C . VAL A 1 92 ? 4.882 2.839 4.344 1.00 96.50 92 VAL A C 1
ATOM 725 O O . VAL A 1 92 ? 4.188 2.396 5.257 1.00 96.50 92 VAL A O 1
ATOM 728 N N . SER A 1 93 ? 5.308 4.099 4.312 1.00 96.31 93 SER A N 1
ATOM 729 C CA . SER A 1 93 ? 4.950 5.126 5.289 1.00 96.31 93 SER A CA 1
ATOM 730 C C . SER A 1 93 ? 3.730 5.940 4.865 1.00 96.31 93 SER A C 1
ATOM 732 O O . SER A 1 93 ? 3.070 6.520 5.724 1.00 96.31 93 SER A O 1
ATOM 734 N N . GLN A 1 94 ? 3.413 5.983 3.568 1.00 97.94 94 GLN A N 1
ATOM 735 C CA . GLN A 1 94 ? 2.261 6.707 3.036 1.00 97.94 94 GLN A CA 1
ATOM 736 C C . GLN A 1 94 ? 1.438 5.822 2.101 1.00 97.94 94 GLN A C 1
ATOM 738 O O . GLN A 1 94 ? 1.968 5.239 1.153 1.00 97.94 94 GLN A O 1
ATOM 743 N N . LEU A 1 95 ? 0.131 5.759 2.354 1.00 98.38 95 LEU A N 1
ATOM 744 C CA . LEU A 1 95 ? -0.814 4.995 1.551 1.00 98.38 95 LEU A CA 1
ATOM 745 C C . LEU A 1 95 ? -1.977 5.883 1.107 1.00 98.38 95 LEU A C 1
ATOM 747 O O . LEU A 1 95 ? -2.775 6.336 1.928 1.00 98.38 95 LEU A O 1
ATOM 751 N N . ASN A 1 96 ? -2.087 6.085 -0.205 1.00 98.50 96 ASN A N 1
ATOM 752 C CA . ASN A 1 96 ? -3.157 6.853 -0.829 1.00 98.50 96 ASN A CA 1
ATOM 753 C C . ASN A 1 96 ? -4.036 5.921 -1.666 1.00 98.50 96 ASN A C 1
ATOM 755 O O . ASN A 1 96 ? -3.553 5.244 -2.570 1.00 98.50 96 ASN A O 1
ATOM 759 N N . ILE A 1 97 ? -5.339 5.896 -1.409 1.00 98.38 97 ILE A N 1
ATOM 760 C CA . ILE A 1 97 ? -6.300 5.062 -2.134 1.00 98.38 97 ILE A CA 1
ATOM 761 C C . ILE A 1 97 ? -7.418 5.954 -2.662 1.00 98.38 97 ILE A C 1
ATOM 763 O O . ILE A 1 97 ? -8.095 6.619 -1.884 1.00 98.38 97 ILE A O 1
ATOM 767 N N . ALA A 1 98 ? -7.642 5.978 -3.974 1.00 98.50 98 ALA A N 1
ATOM 768 C CA . ALA A 1 98 ? -8.650 6.853 -4.566 1.00 98.50 98 ALA A CA 1
ATOM 769 C C . ALA A 1 98 ? -9.418 6.203 -5.718 1.00 98.50 98 ALA A C 1
ATOM 771 O O . ALA A 1 98 ? -8.853 5.460 -6.519 1.00 98.50 98 ALA A O 1
ATOM 772 N N . HIS A 1 99 ? -10.707 6.533 -5.846 1.00 98.12 99 HIS A N 1
ATOM 773 C CA . HIS A 1 99 ? -11.558 6.049 -6.942 1.00 98.12 99 HIS A CA 1
ATOM 774 C C . HIS A 1 99 ? -11.592 4.514 -7.017 1.00 98.12 99 HIS A C 1
ATOM 776 O O . HIS A 1 99 ? -11.397 3.910 -8.076 1.00 98.12 99 HIS A O 1
ATOM 782 N N . THR A 1 100 ? -11.807 3.872 -5.869 1.00 98.12 100 THR A N 1
ATOM 783 C CA . THR A 1 100 ? -11.817 2.409 -5.748 1.00 98.12 100 THR A CA 1
ATOM 784 C C . THR A 1 100 ? -13.175 1.898 -5.289 1.00 98.12 100 THR A C 1
ATOM 786 O O . THR A 1 100 ? -14.030 2.651 -4.832 1.00 98.12 100 THR A O 1
ATOM 789 N N . GLY A 1 101 ? -13.383 0.586 -5.378 1.00 97.06 101 GLY A N 1
ATOM 790 C CA . GLY A 1 101 ? -14.559 -0.039 -4.777 1.00 97.06 101 GLY A CA 1
ATOM 791 C C 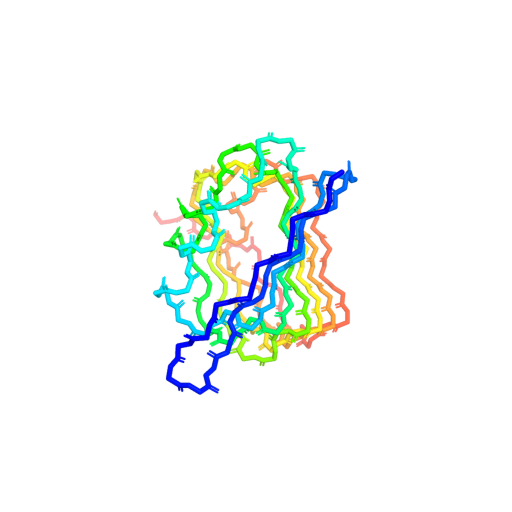. GLY A 1 101 ? -14.356 -0.482 -3.325 1.00 97.06 101 GLY A C 1
ATOM 792 O O . GLY A 1 101 ? -15.144 -1.308 -2.857 1.00 97.06 101 GLY A O 1
ATOM 793 N N . LEU A 1 102 ? -13.296 -0.002 -2.658 1.00 96.94 102 LEU A N 1
ATOM 794 C CA . LEU A 1 102 ? -12.890 -0.402 -1.311 1.00 96.94 102 LEU A CA 1
ATOM 795 C C . LEU A 1 102 ? -14.038 -0.188 -0.327 1.00 96.94 102 LEU A C 1
ATOM 797 O O . LEU A 1 102 ? -14.633 0.883 -0.318 1.00 96.94 102 LEU A O 1
ATOM 801 N N . ARG A 1 103 ? -14.342 -1.202 0.488 1.00 94.81 103 ARG A N 1
ATOM 802 C CA . ARG A 1 103 ? -15.434 -1.183 1.477 1.00 94.81 103 ARG A CA 1
ATOM 803 C C . ARG A 1 103 ? -14.947 -1.324 2.910 1.00 94.81 103 ARG A C 1
ATOM 805 O O . ARG A 1 103 ? -15.594 -0.817 3.818 1.00 94.81 103 ARG A O 1
ATOM 812 N N . ARG A 1 104 ? -13.835 -2.037 3.096 1.00 92.31 104 ARG A N 1
ATOM 813 C CA . ARG A 1 104 ? -13.297 -2.417 4.401 1.00 92.31 104 ARG A CA 1
ATOM 814 C C . ARG A 1 104 ? -11.799 -2.163 4.455 1.00 92.31 104 ARG A C 1
ATOM 816 O O . ARG A 1 104 ? -11.074 -2.573 3.548 1.00 92.31 104 ARG A O 1
ATOM 823 N N . ILE A 1 105 ? -11.359 -1.549 5.545 1.00 93.69 105 ILE A N 1
ATOM 824 C CA . ILE A 1 105 ? -9.951 -1.349 5.881 1.00 93.69 105 ILE A CA 1
ATOM 825 C C . ILE A 1 105 ? -9.723 -2.003 7.232 1.00 93.69 105 ILE A C 1
ATOM 827 O O . ILE A 1 105 ? -10.420 -1.666 8.185 1.00 93.69 105 ILE A O 1
ATOM 831 N N . ASP A 1 106 ? -8.761 -2.913 7.300 1.00 93.44 106 ASP A N 1
ATOM 832 C CA . ASP A 1 106 ? -8.217 -3.399 8.561 1.00 93.44 106 ASP A CA 1
ATOM 833 C C . ASP A 1 106 ? -6.740 -3.031 8.669 1.00 93.44 106 ASP A C 1
ATOM 835 O O . ASP A 1 106 ? -6.046 -2.875 7.662 1.00 93.44 106 ASP A O 1
ATOM 839 N N . VAL A 1 107 ? -6.256 -2.910 9.899 1.00 94.62 107 VAL A N 1
ATOM 840 C CA . VAL A 1 107 ? -4.863 -2.559 10.183 1.00 94.62 107 VAL A CA 1
ATOM 841 C C . VAL A 1 107 ? -4.290 -3.577 11.155 1.00 94.62 107 VAL A C 1
ATOM 843 O O . VAL A 1 107 ? -4.840 -3.811 12.232 1.00 94.62 107 VAL A O 1
ATOM 846 N N . GLU A 1 108 ? -3.180 -4.202 10.787 1.00 95.50 108 GLU A N 1
ATOM 847 C CA . GLU A 1 108 ? -2.454 -5.080 11.698 1.00 95.50 108 GLU A CA 1
ATOM 848 C C . GLU A 1 108 ? -1.782 -4.287 12.826 1.00 95.50 108 GLU A C 1
ATOM 850 O O . GLU A 1 108 ? -1.525 -3.086 12.726 1.00 95.50 108 GLU A O 1
ATOM 855 N N . LYS A 1 109 ? -1.479 -4.969 13.934 1.00 93.38 109 LYS A N 1
ATOM 856 C CA . LYS A 1 109 ? -0.757 -4.360 15.057 1.00 93.38 109 LYS A CA 1
ATOM 857 C C . LYS A 1 109 ? 0.625 -3.867 14.622 1.00 93.38 109 LYS A C 1
ATOM 859 O O . LYS A 1 109 ? 1.239 -4.439 13.728 1.00 93.38 109 LYS A O 1
ATOM 864 N N . ASN A 1 110 ? 1.141 -2.871 15.341 1.00 90.44 110 ASN A N 1
ATOM 865 C CA . ASN A 1 110 ? 2.470 -2.282 15.137 1.00 90.44 110 ASN A CA 1
ATOM 866 C C . ASN A 1 110 ? 2.669 -1.594 13.780 1.00 90.44 110 ASN A C 1
ATOM 868 O O . ASN A 1 110 ? 3.815 -1.406 13.385 1.00 90.44 110 ASN A O 1
ATOM 872 N N . SER A 1 111 ? 1.583 -1.207 13.099 1.00 90.94 111 SER A N 1
ATOM 873 C CA . SER A 1 111 ? 1.663 -0.457 11.845 1.00 90.94 111 SER A CA 1
ATOM 874 C C . SER A 1 111 ? 2.549 0.781 11.987 1.00 90.94 111 SER A C 1
ATOM 876 O O . SER A 1 111 ? 2.374 1.597 12.895 1.00 90.94 111 SER A O 1
ATOM 878 N N . VAL A 1 112 ? 3.489 0.915 11.053 1.00 91.31 112 VAL A N 1
ATOM 879 C CA . VAL A 1 112 ? 4.414 2.054 10.940 1.00 91.31 112 VAL A CA 1
ATOM 880 C C . VAL A 1 112 ? 3.919 3.125 9.965 1.00 91.31 112 VAL A C 1
ATOM 882 O O . VAL A 1 112 ? 4.646 4.072 9.668 1.00 91.31 112 VAL A O 1
ATOM 885 N N . LEU A 1 113 ? 2.693 2.979 9.448 1.00 96.06 113 LEU A N 1
ATOM 886 C CA . LEU A 1 113 ? 2.119 3.911 8.485 1.00 96.06 113 LEU A CA 1
ATOM 887 C C . LEU A 1 113 ? 2.021 5.310 9.111 1.00 96.06 113 LEU A C 1
ATOM 889 O O . LEU A 1 113 ? 1.415 5.489 10.166 1.00 96.06 113 LEU A O 1
ATOM 893 N N . ALA A 1 114 ? 2.610 6.311 8.465 1.00 96.75 114 ALA A N 1
ATOM 894 C CA . ALA A 1 114 ? 2.581 7.698 8.916 1.00 96.75 114 ALA A CA 1
ATOM 895 C C . ALA A 1 114 ? 1.359 8.450 8.369 1.00 96.75 114 ALA A C 1
ATOM 897 O O . ALA A 1 114 ? 0.835 9.340 9.043 1.00 96.75 114 ALA A O 1
ATOM 898 N N . GLU A 1 115 ? 0.898 8.081 7.171 1.00 97.81 115 GLU A N 1
ATOM 899 C CA . GLU A 1 115 ? -0.192 8.754 6.465 1.00 97.81 115 GLU A CA 1
ATOM 900 C C . GLU A 1 115 ? -1.114 7.759 5.752 1.00 97.81 115 GLU A C 1
ATOM 902 O O . GLU A 1 115 ? -0.662 6.913 4.975 1.00 97.81 115 GLU A O 1
ATOM 907 N N . LEU A 1 116 ? -2.420 7.900 5.992 1.00 97.38 116 LEU A N 1
ATOM 908 C CA . LEU A 1 116 ? -3.473 7.161 5.299 1.00 97.38 116 LEU A CA 1
ATOM 909 C C . LEU A 1 116 ? -4.472 8.140 4.687 1.00 97.38 116 LEU A C 1
ATOM 911 O O . LEU A 1 116 ? -5.180 8.843 5.409 1.00 97.38 116 LEU A O 1
ATOM 915 N N . PHE A 1 117 ? -4.592 8.121 3.363 1.00 98.12 117 PHE A N 1
ATOM 916 C CA . PHE A 1 117 ? -5.615 8.872 2.646 1.00 98.12 117 PHE A CA 1
ATOM 917 C C . PHE A 1 117 ? -6.480 7.941 1.806 1.00 98.12 117 PHE A C 1
ATOM 919 O O . PHE A 1 117 ? -5.985 7.174 0.986 1.00 98.12 117 PHE A O 1
ATOM 926 N N . VAL A 1 118 ? -7.793 8.022 1.995 1.00 97.75 118 VAL A N 1
ATOM 927 C CA . VAL A 1 118 ? -8.789 7.241 1.263 1.00 97.75 118 VAL A CA 1
ATOM 928 C C . VAL A 1 118 ? -9.844 8.192 0.722 1.00 97.75 118 VAL A C 1
ATOM 930 O O . VAL A 1 118 ? -10.517 8.877 1.484 1.00 97.75 118 VAL A O 1
ATOM 933 N N . ALA A 1 119 ? -9.999 8.247 -0.594 1.00 98.06 119 ALA A N 1
ATOM 934 C CA . ALA A 1 119 ? -10.905 9.177 -1.251 1.00 98.06 119 ALA A CA 1
ATOM 935 C C . ALA A 1 119 ? -11.817 8.474 -2.259 1.00 98.06 119 ALA A C 1
ATOM 937 O O . ALA A 1 119 ? -11.424 7.494 -2.901 1.00 98.06 119 ALA A O 1
ATOM 938 N N . ASN A 1 120 ? -13.026 9.006 -2.454 1.00 97.75 120 ASN A N 1
ATOM 939 C CA . ASN A 1 120 ? -13.928 8.617 -3.548 1.00 97.75 120 ASN A CA 1
ATOM 940 C C . ASN A 1 120 ? -14.099 7.085 -3.654 1.00 97.75 120 ASN A C 1
ATOM 942 O O . ASN A 1 120 ? -13.874 6.499 -4.715 1.00 97.75 120 ASN A O 1
ATOM 946 N N . SER A 1 121 ? -14.383 6.429 -2.528 1.00 96.88 121 SER A N 1
ATOM 947 C CA . SER A 1 121 ? -14.459 4.966 -2.407 1.00 96.88 121 SER A CA 1
ATOM 948 C C . SER A 1 121 ? -15.717 4.538 -1.641 1.00 96.88 121 SER A C 1
ATOM 950 O O . SER A 1 121 ? -16.434 5.364 -1.085 1.00 96.88 121 SER A O 1
ATOM 952 N N . ASN A 1 122 ? -16.002 3.238 -1.582 1.00 96.19 122 ASN A N 1
ATOM 953 C CA . ASN A 1 122 ? -17.236 2.706 -0.983 1.00 96.19 122 ASN A CA 1
ATOM 954 C C . ASN A 1 122 ? -17.067 2.295 0.489 1.00 96.19 122 ASN A C 1
ATOM 956 O O . ASN A 1 122 ? -17.732 1.365 0.953 1.00 96.19 122 ASN A O 1
ATOM 960 N N . VAL A 1 123 ? -16.138 2.929 1.212 1.00 93.56 123 VAL A N 1
ATOM 961 C CA . VAL A 1 123 ? -15.897 2.622 2.624 1.00 93.56 123 VAL A CA 1
ATOM 962 C C . VAL A 1 123 ? -17.119 3.075 3.407 1.00 93.56 123 VAL A C 1
ATOM 964 O O . VAL A 1 123 ? -17.395 4.270 3.469 1.00 93.56 123 VAL A O 1
ATOM 967 N N . ALA A 1 124 ? -17.845 2.108 3.966 1.00 87.50 124 ALA A N 1
ATOM 968 C CA . ALA A 1 124 ? -19.048 2.357 4.757 1.00 87.50 124 ALA A CA 1
ATOM 969 C C . ALA A 1 124 ? -18.791 2.256 6.264 1.00 87.50 124 ALA A C 1
ATOM 971 O O . ALA A 1 124 ? -19.432 2.944 7.058 1.00 87.50 124 ALA A O 1
ATOM 972 N N . GLN A 1 125 ? -17.821 1.422 6.649 1.00 81.06 125 GLN A N 1
ATOM 973 C CA . GLN A 1 125 ? -17.454 1.168 8.036 1.00 81.06 125 GLN A CA 1
ATOM 974 C C . GLN A 1 125 ? -15.937 1.235 8.199 1.00 81.06 125 GLN A C 1
ATOM 976 O O . GLN A 1 125 ? -15.187 0.604 7.447 1.00 81.06 125 GLN A O 1
ATOM 981 N N . ILE A 1 126 ? -15.496 1.986 9.205 1.00 81.94 126 ILE A N 1
ATOM 982 C CA . ILE A 1 126 ? -14.108 1.977 9.666 1.00 81.94 126 ILE A CA 1
ATOM 983 C C . ILE A 1 126 ? -13.997 0.900 10.748 1.00 81.94 126 ILE A C 1
ATOM 985 O O . ILE A 1 126 ? -14.714 0.946 11.743 1.00 81.94 126 ILE A O 1
ATOM 989 N N . SER A 1 127 ? -13.131 -0.090 10.526 1.00 85.38 127 SER A N 1
ATOM 990 C CA . SER A 1 127 ? -12.885 -1.189 11.467 1.00 85.38 127 SER A CA 1
ATOM 991 C C . SER A 1 127 ? -12.242 -0.671 12.761 1.00 85.38 127 SER A C 1
ATOM 993 O O . SER A 1 127 ? -11.350 0.175 12.667 1.00 85.38 127 SER A O 1
ATOM 995 N N . PRO A 1 128 ? -12.553 -1.239 13.945 1.00 89.81 128 PRO A N 1
ATOM 996 C CA . PRO A 1 128 ? -11.882 -0.881 15.200 1.00 89.81 128 PRO A CA 1
ATOM 997 C C . PRO A 1 128 ? -10.363 -1.063 15.148 1.00 89.81 128 PRO A C 1
ATOM 999 O O . PRO A 1 128 ? -9.626 -0.404 15.873 1.00 89.81 128 PRO A O 1
ATOM 1002 N N . THR A 1 129 ? -9.875 -1.928 14.252 1.00 92.62 129 THR A N 1
ATOM 1003 C CA . THR A 1 129 ? -8.438 -2.119 14.023 1.00 92.62 129 THR A CA 1
ATOM 1004 C C . THR A 1 129 ? -7.728 -0.858 13.535 1.00 92.62 129 THR A C 1
ATOM 1006 O O . THR A 1 129 ? -6.511 -0.794 13.657 1.00 92.62 129 THR A O 1
ATOM 1009 N N . ILE A 1 130 ? -8.451 0.174 13.075 1.00 90.56 130 ILE A N 1
ATOM 1010 C CA . ILE A 1 130 ? -7.887 1.498 12.780 1.00 90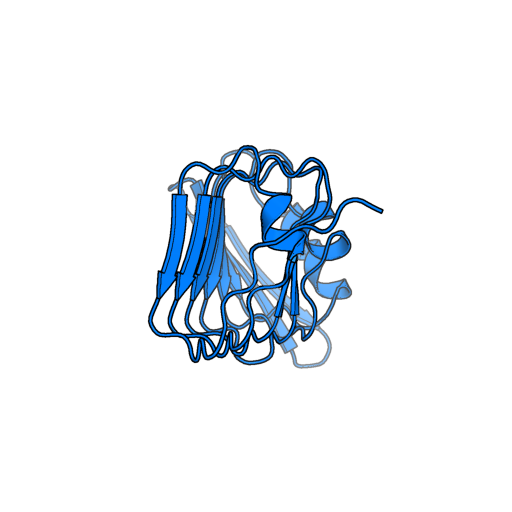.56 130 ILE A CA 1
ATOM 1011 C C . ILE A 1 130 ? -7.108 2.069 13.973 1.00 90.56 130 ILE A C 1
ATOM 1013 O O . ILE A 1 130 ? -6.147 2.805 13.776 1.00 90.56 130 ILE A O 1
ATOM 1017 N N . SER A 1 131 ? -7.441 1.666 15.207 1.00 91.06 131 SER A N 1
ATOM 1018 C CA . SER A 1 131 ? -6.688 2.029 16.409 1.00 91.06 131 SER A CA 1
ATOM 1019 C C . SER A 1 131 ? -5.246 1.513 16.401 1.00 91.06 131 SER A C 1
ATOM 1021 O O . SER A 1 131 ? -4.444 1.966 17.203 1.00 91.06 131 SER A O 1
ATOM 1023 N N . ASN A 1 132 ? -4.877 0.572 15.530 1.00 93.12 132 ASN A N 1
ATOM 1024 C CA . ASN A 1 132 ? -3.497 0.104 15.394 1.00 93.12 132 ASN A CA 1
ATOM 1025 C C . ASN A 1 132 ? -2.593 1.099 14.641 1.00 93.12 132 ASN A C 1
ATOM 1027 O O . ASN A 1 132 ? -1.377 0.920 14.638 1.00 93.12 132 ASN A O 1
ATOM 1031 N N . LEU A 1 133 ? -3.155 2.164 14.057 1.00 91.69 133 LEU A N 1
ATOM 1032 C CA . LEU A 1 133 ? -2.440 3.275 13.414 1.00 91.69 133 LEU A CA 1
ATOM 1033 C C . LEU A 1 133 ? -1.812 4.246 14.435 1.00 91.69 133 LEU A C 1
ATOM 1035 O O . LEU A 1 133 ? -1.961 5.460 14.350 1.00 91.69 133 LEU A O 1
ATOM 1039 N N . GLN A 1 134 ? -1.094 3.709 15.422 1.00 90.06 134 GLN A N 1
ATOM 1040 C CA . GLN A 1 134 ? -0.519 4.473 16.539 1.00 90.06 134 GLN A CA 1
ATOM 1041 C C . GLN A 1 134 ? 0.604 5.431 16.102 1.00 90.06 134 GLN A C 1
ATOM 1043 O O . GLN A 1 134 ? 0.844 6.442 16.756 1.00 90.06 134 GLN A O 1
ATOM 1048 N N . ALA A 1 135 ? 1.296 5.121 15.000 1.00 89.44 135 ALA A N 1
ATOM 1049 C CA . ALA A 1 135 ? 2.333 5.974 14.416 1.00 89.44 135 ALA A CA 1
ATOM 1050 C C . ALA A 1 135 ? 1.785 6.997 13.400 1.00 89.44 135 ALA A C 1
ATOM 1052 O O . ALA A 1 135 ? 2.528 7.869 12.937 1.00 89.44 135 ALA A O 1
ATOM 1053 N N . THR A 1 136 ? 0.504 6.891 13.032 1.00 94.12 136 THR A N 1
ATOM 1054 C CA . THR A 1 136 ? -0.099 7.693 11.968 1.00 94.12 136 THR A CA 1
ATOM 1055 C C . THR A 1 136 ? -0.388 9.105 12.450 1.00 94.12 136 THR A C 1
ATOM 1057 O O . THR A 1 136 ? -1.012 9.320 13.484 1.00 94.12 136 THR A O 1
ATOM 1060 N N . ARG A 1 137 ? 0.063 10.088 11.670 1.00 95.44 137 ARG A N 1
ATOM 1061 C CA . ARG A 1 137 ? -0.117 11.516 11.958 1.00 95.44 137 ARG A CA 1
ATOM 1062 C C . ARG A 1 137 ? -1.349 12.075 11.265 1.00 95.44 137 ARG A C 1
ATOM 1064 O O . ARG A 1 137 ? -2.009 12.945 11.818 1.00 95.44 137 ARG A O 1
ATOM 1071 N N . ASN A 1 138 ? -1.652 11.558 10.075 1.00 95.44 138 ASN A N 1
ATOM 1072 C CA . ASN A 1 138 ? -2.754 12.018 9.242 1.00 95.44 138 ASN A CA 1
ATOM 1073 C C . ASN A 1 138 ? -3.596 10.833 8.763 1.00 95.44 138 ASN A C 1
ATOM 1075 O O . ASN A 1 138 ? -3.086 9.925 8.104 1.00 95.44 138 ASN A O 1
ATOM 1079 N N . ILE A 1 139 ? -4.894 10.879 9.066 1.00 94.12 139 ILE A N 1
ATOM 1080 C CA . ILE A 1 139 ? -5.902 9.979 8.503 1.00 94.12 139 ILE A CA 1
ATOM 1081 C C . ILE A 1 139 ? -6.949 10.851 7.816 1.00 94.12 139 ILE A C 1
ATOM 1083 O O . ILE A 1 139 ? -7.667 11.602 8.473 1.00 94.12 139 ILE A O 1
ATOM 1087 N N . GLY A 1 140 ? -7.035 10.756 6.494 1.00 94.75 140 GLY A N 1
ATOM 1088 C CA . GLY A 1 140 ? -8.071 11.414 5.709 1.00 94.75 140 GLY A CA 1
ATOM 1089 C C . GLY A 1 140 ? -8.942 10.382 5.014 1.00 94.75 140 GLY A C 1
ATOM 1090 O O . GLY A 1 140 ? -8.452 9.661 4.153 1.00 94.75 140 GLY A O 1
ATOM 1091 N N . ILE A 1 141 ? -10.233 10.326 5.344 1.00 94.12 141 ILE A N 1
ATOM 1092 C CA . ILE A 1 141 ? -11.204 9.516 4.599 1.00 94.12 141 ILE A CA 1
ATOM 1093 C C . ILE A 1 141 ? -12.301 10.441 4.081 1.00 94.12 141 ILE A C 1
ATOM 1095 O O . ILE A 1 141 ? -13.098 10.961 4.857 1.00 94.12 141 ILE A O 1
ATOM 1099 N N . THR A 1 142 ? -12.310 10.698 2.775 1.00 94.88 142 THR A N 1
ATOM 1100 C CA . THR A 1 142 ? -13.144 11.732 2.148 1.00 94.88 142 THR A CA 1
ATOM 1101 C C . THR A 1 142 ? -13.978 11.167 1.006 1.00 94.88 142 THR A C 1
ATOM 1103 O O . THR A 1 142 ? -13.597 10.197 0.349 1.00 94.88 142 THR A O 1
ATOM 1106 N N . ASN A 1 143 ? -15.149 11.763 0.764 1.00 94.62 143 ASN A N 1
ATOM 1107 C CA . ASN A 1 143 ? -16.065 11.360 -0.310 1.00 94.62 143 ASN A CA 1
ATOM 1108 C C . ASN A 1 143 ? -16.327 9.839 -0.334 1.00 94.62 143 ASN A C 1
ATOM 1110 O O . ASN A 1 143 ? -16.304 9.204 -1.388 1.00 94.62 143 ASN A O 1
ATOM 1114 N N . CYS A 1 144 ? -16.502 9.253 0.851 1.00 92.81 144 CYS A N 1
ATOM 1115 C CA . CYS A 1 144 ? -16.835 7.846 1.042 1.00 92.81 144 CYS A CA 1
ATOM 1116 C C . CYS A 1 144 ? -18.255 7.713 1.603 1.00 92.81 144 CYS A C 1
ATOM 1118 O O . CYS A 1 144 ? -18.832 8.684 2.086 1.00 92.81 144 CYS A O 1
ATOM 1120 N N . MET A 1 145 ? -18.810 6.503 1.563 1.00 90.31 145 MET A N 1
ATOM 1121 C CA . MET A 1 145 ? -20.158 6.203 2.062 1.00 90.31 145 MET A CA 1
ATOM 1122 C C . MET A 1 145 ? -20.179 5.936 3.576 1.00 90.31 145 MET A C 1
ATOM 1124 O O . MET A 1 145 ? -20.873 5.029 4.018 1.00 90.31 145 MET A O 1
ATOM 1128 N N . ILE A 1 146 ? -19.381 6.660 4.371 1.00 84.31 146 ILE A N 1
ATOM 1129 C CA . ILE A 1 146 ? -19.245 6.379 5.807 1.00 84.31 146 ILE A CA 1
ATOM 1130 C C . ILE A 1 146 ? -20.592 6.604 6.495 1.00 84.31 146 ILE A C 1
ATOM 1132 O O . ILE A 1 146 ? -21.075 7.731 6.571 1.00 84.31 146 ILE A O 1
ATOM 1136 N N . GLU A 1 147 ? -21.155 5.528 7.037 1.00 82.25 147 GLU A N 1
ATOM 1137 C CA . GLU A 1 147 ? -22.390 5.562 7.826 1.00 82.25 147 GLU A CA 1
ATOM 1138 C C . GLU A 1 147 ? -22.091 5.531 9.329 1.00 82.25 147 GLU A C 1
ATOM 1140 O O . GLU A 1 147 ? -22.815 6.119 10.129 1.00 82.25 147 GLU A O 1
ATOM 1145 N N . SER A 1 148 ? -21.002 4.865 9.722 1.00 76.62 148 SER A N 1
ATOM 1146 C CA . SER A 1 148 ? -20.605 4.717 11.121 1.00 76.62 148 SER A CA 1
ATOM 1147 C C . SER A 1 148 ? -19.088 4.706 11.284 1.00 76.62 148 SER A C 1
ATOM 1149 O O . SER A 1 148 ? -18.373 4.089 10.488 1.00 76.62 148 SER A O 1
ATOM 1151 N N . VAL A 1 149 ? -18.613 5.320 12.366 1.00 71.56 149 VAL A N 1
ATOM 1152 C CA . VAL A 1 149 ? -17.208 5.314 12.782 1.00 71.56 149 VAL A CA 1
ATOM 1153 C C . VAL A 1 149 ? -17.123 4.699 14.176 1.00 71.56 149 VAL A C 1
ATOM 1155 O O . VAL A 1 149 ? -17.569 5.314 15.142 1.00 71.56 149 VAL A O 1
ATOM 1158 N N . ASP A 1 150 ? -16.561 3.494 14.275 1.00 71.31 150 ASP A N 1
ATOM 1159 C CA . ASP A 1 150 ? -16.247 2.854 15.554 1.00 71.31 150 ASP A CA 1
ATOM 1160 C C . ASP A 1 150 ? -14.732 2.886 15.780 1.00 71.31 150 ASP A C 1
ATOM 1162 O O . ASP A 1 150 ? -13.960 2.245 15.068 1.00 71.31 150 ASP A O 1
ATOM 1166 N N . MET A 1 151 ? -14.307 3.690 16.755 1.00 66.38 151 MET A N 1
ATOM 1167 C CA . MET A 1 151 ? -12.900 3.850 17.142 1.00 66.38 151 MET A CA 1
ATOM 1168 C C . MET A 1 151 ? -12.603 3.252 18.522 1.00 66.38 151 MET A C 1
ATOM 1170 O O . MET A 1 151 ? -11.520 3.472 19.067 1.00 66.38 151 MET A O 1
ATOM 1174 N N . VAL A 1 152 ? -13.544 2.509 19.116 1.00 64.69 152 VAL A N 1
ATOM 1175 C CA . VAL A 1 152 ? -13.365 1.958 20.460 1.00 64.69 152 VAL A CA 1
ATOM 1176 C C . VAL A 1 152 ? -12.734 0.572 20.367 1.00 64.69 152 VAL A C 1
ATOM 1178 O O . VAL A 1 152 ? -13.388 -0.438 20.118 1.00 64.69 152 VAL A O 1
ATOM 1181 N N . TYR A 1 153 ? -11.430 0.505 20.629 1.00 55.09 153 TYR A N 1
ATOM 1182 C CA . TYR A 1 153 ? -10.754 -0.769 20.844 1.00 55.09 153 TYR A CA 1
ATOM 1183 C C . TYR A 1 153 ? -11.137 -1.313 22.227 1.00 55.09 153 TYR A C 1
ATOM 1185 O O . TYR A 1 153 ? -10.692 -0.801 23.254 1.00 55.09 153 TYR A O 1
ATOM 1193 N N . THR A 1 154 ? -11.977 -2.350 22.279 1.00 44.75 154 THR A N 1
ATOM 1194 C CA . THR A 1 154 ? -12.259 -3.033 23.550 1.00 44.75 154 THR A CA 1
ATOM 1195 C C . THR A 1 154 ? -11.071 -3.932 23.885 1.00 44.75 154 THR A C 1
ATOM 1197 O O . THR A 1 154 ? -10.849 -4.939 23.213 1.00 44.75 154 THR A O 1
ATOM 1200 N N . LEU A 1 155 ? -10.298 -3.571 24.913 1.00 41.94 155 LEU A N 1
ATOM 1201 C CA . LEU A 1 155 ? -9.306 -4.465 25.509 1.00 41.94 155 LEU A CA 1
ATOM 1202 C C . LEU A 1 155 ? -10.036 -5.725 26.008 1.00 41.94 155 LEU A C 1
ATOM 1204 O O . LEU A 1 155 ? -10.883 -5.638 26.898 1.00 41.94 155 LEU A O 1
ATOM 1208 N N . ARG A 1 156 ? -9.737 -6.878 25.410 1.00 38.66 156 ARG A N 1
ATOM 1209 C CA . ARG A 1 156 ? -9.961 -8.194 26.012 1.00 38.66 156 ARG A CA 1
ATOM 1210 C C . ARG A 1 156 ? -8.611 -8.823 26.290 1.00 38.66 156 ARG A C 1
ATOM 1212 O O . ARG A 1 156 ? -7.736 -8.701 25.401 1.00 38.66 156 ARG A O 1
#

Secondary structure (DSSP, 8-state):
--EEEEEEETTEEEEEEE-TTSEEEEE---SGGGGGGGGGS-TT--EEEEES---SEE-HHHHTTS-TT--EEEEES-TT--EEEE-SS-S--EEEEES----EEEE-TT----EEEEESS---EE-GGGGG-TT-SEEEEESS---EE-------

pLDDT: mean 89.73, std 12.24, range [38.66, 98.56]

Radius of gyration: 15.63 Å; chains: 1; bounding box: 39×27×49 Å

Organism: NCBI:txid74869